Protein AF-A0A8J4WZ57-F1 (afdb_monomer_lite)

Radius of gyration: 15.38 Å; chains: 1; boundin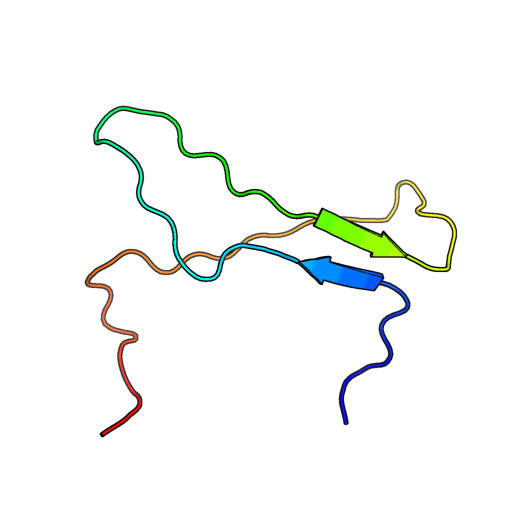g box: 30×36×40 Å

Sequence (57 aa):
MHPVASIEVYTQGEMFVENGTTGLLKCTFKSNEVISSQASVSWSFVPEGSSESTGDT

Structure (mmCIF, N/CA/C/O backbone):
data_AF-A0A8J4WZ57-F1
#
_entry.id   AF-A0A8J4WZ57-F1
#
loop_
_atom_site.group_PDB
_atom_site.id
_atom_site.type_symbol
_atom_site.label_atom_id
_atom_site.label_alt_id
_atom_site.label_comp_id
_atom_site.label_asym_id
_atom_site.label_entity_id
_atom_site.label_seq_id
_atom_site.pdbx_PDB_ins_code
_atom_site.Cartn_x
_atom_site.Cartn_y
_atom_site.Cartn_z
_atom_site.occupancy
_atom_site.B_iso_or_equiv
_atom_site.auth_seq_id
_atom_site.auth_comp_id
_atom_site.auth_asym_id
_atom_site.auth_atom_id
_atom_site.pdbx_PDB_model_num
ATOM 1 N N . MET A 1 1 ? -5.344 -26.956 -2.363 1.00 37.75 1 MET A N 1
ATOM 2 C CA . MET A 1 1 ? -5.802 -26.377 -1.082 1.00 37.75 1 MET A CA 1
ATOM 3 C C . MET A 1 1 ? -5.482 -24.897 -1.125 1.00 37.75 1 MET A C 1
ATOM 5 O O . MET A 1 1 ? -4.310 -24.561 -1.072 1.00 37.75 1 MET A O 1
ATOM 9 N N . HIS A 1 2 ? -6.477 -24.028 -1.284 1.00 48.69 2 HIS A N 1
ATOM 10 C CA . HIS A 1 2 ? -6.277 -22.622 -0.935 1.00 48.69 2 HIS A CA 1
ATOM 11 C C . HIS A 1 2 ? -6.376 -22.561 0.589 1.00 48.69 2 HIS A C 1
ATOM 13 O O . HIS A 1 2 ? -7.346 -23.116 1.120 1.00 48.69 2 HIS A O 1
ATOM 19 N N . PRO A 1 3 ? -5.397 -22.001 1.317 1.00 48.91 3 PRO A N 1
ATOM 20 C CA . PRO A 1 3 ? -5.621 -21.728 2.724 1.00 48.91 3 PRO A CA 1
ATOM 21 C C . PRO A 1 3 ? -6.876 -20.859 2.789 1.00 48.91 3 PRO A C 1
ATOM 23 O O . PRO A 1 3 ? -6.956 -19.837 2.108 1.00 48.91 3 PRO A O 1
ATOM 26 N N . VAL A 1 4 ? -7.881 -21.292 3.552 1.00 48.66 4 VAL A N 1
ATOM 27 C CA . VAL A 1 4 ? -9.000 -20.421 3.918 1.00 48.66 4 VAL A CA 1
ATOM 28 C C . VAL A 1 4 ? -8.412 -19.426 4.910 1.00 48.66 4 VAL A C 1
ATOM 30 O O . VAL A 1 4 ? -8.534 -19.569 6.122 1.00 48.66 4 VAL A O 1
ATOM 33 N N . ALA A 1 5 ? -7.636 -18.480 4.390 1.00 60.34 5 ALA A N 1
ATOM 34 C CA . ALA A 1 5 ? -7.224 -17.328 5.146 1.00 60.34 5 ALA A CA 1
ATOM 35 C C . ALA A 1 5 ? -8.512 -16.557 5.422 1.00 60.34 5 ALA A C 1
ATOM 37 O O . ALA A 1 5 ? -9.261 -16.238 4.503 1.00 60.34 5 ALA A O 1
ATOM 38 N N . SER A 1 6 ? -8.770 -16.242 6.690 1.00 71.62 6 SER A N 1
ATOM 39 C CA . SER A 1 6 ? -9.852 -15.328 7.083 1.00 71.62 6 SER A CA 1
ATOM 40 C C . SER A 1 6 ? -9.733 -13.955 6.391 1.00 71.62 6 SER A C 1
ATOM 42 O O . SER A 1 6 ? -10.670 -13.164 6.436 1.00 71.62 6 SER A O 1
ATOM 44 N N . ILE A 1 7 ? -8.591 -13.705 5.732 1.00 79.62 7 ILE A N 1
ATOM 45 C CA . ILE A 1 7 ? -8.187 -12.492 5.041 1.00 79.62 7 ILE A CA 1
ATOM 46 C C . ILE A 1 7 ? -8.096 -12.757 3.527 1.00 79.62 7 ILE A C 1
ATOM 48 O O . ILE A 1 7 ? -7.218 -13.483 3.064 1.00 79.62 7 ILE A O 1
ATOM 52 N N . GLU A 1 8 ? -8.968 -12.120 2.751 1.00 85.88 8 GLU A N 1
ATOM 53 C CA . GLU A 1 8 ? -8.878 -12.014 1.293 1.00 85.88 8 GLU A CA 1
ATOM 54 C C . GLU A 1 8 ? -8.022 -10.790 0.948 1.00 85.88 8 GLU A C 1
ATOM 56 O O . GLU A 1 8 ? -8.320 -9.697 1.423 1.00 85.88 8 GLU A O 1
ATOM 61 N N . VAL A 1 9 ? -6.972 -10.939 0.136 1.00 85.75 9 VAL A N 1
ATOM 62 C CA . VAL A 1 9 ? -6.083 -9.831 -0.261 1.00 85.75 9 VAL A CA 1
ATOM 63 C C . VAL A 1 9 ? -6.234 -9.552 -1.752 1.00 85.75 9 VAL A C 1
ATOM 65 O O . VAL A 1 9 ? -6.162 -10.458 -2.576 1.00 85.75 9 VAL A O 1
ATOM 68 N N . TYR A 1 10 ? -6.412 -8.283 -2.092 1.00 87.38 10 TYR A N 1
ATOM 69 C CA . TYR A 1 10 ? -6.482 -7.765 -3.447 1.00 87.38 10 TYR A CA 1
ATOM 70 C C . TYR A 1 10 ? -5.386 -6.724 -3.665 1.00 87.38 10 TYR A C 1
ATOM 72 O O . TYR A 1 10 ? -5.297 -5.713 -2.960 1.00 87.38 10 TYR A O 1
ATOM 80 N N . THR A 1 11 ? -4.569 -6.958 -4.684 1.00 88.94 11 THR A N 1
ATOM 81 C CA . THR A 1 11 ? -3.562 -6.015 -5.161 1.00 88.94 11 THR A CA 1
ATOM 82 C C . THR A 1 11 ? -3.430 -6.112 -6.678 1.00 88.94 11 THR A C 1
ATOM 84 O O . THR A 1 11 ? -3.906 -7.069 -7.289 1.00 88.94 11 THR A O 1
ATOM 87 N N . GLN A 1 12 ? -2.836 -5.094 -7.297 1.00 85.25 12 GLN A N 1
ATOM 88 C CA . GLN A 1 12 ? -2.584 -5.089 -8.736 1.00 85.25 12 GLN A CA 1
ATOM 89 C C . GLN A 1 12 ? -1.399 -6.016 -9.035 1.00 85.25 12 GLN A C 1
ATOM 91 O O . GLN A 1 12 ? -0.389 -5.945 -8.342 1.00 85.25 12 GLN A O 1
ATOM 96 N N . GLY A 1 13 ? -1.527 -6.883 -10.046 1.00 81.25 13 GLY A N 1
ATOM 97 C CA . GLY A 1 13 ? -0.449 -7.803 -10.437 1.00 81.25 13 GLY A CA 1
ATOM 98 C C . GLY A 1 13 ? 0.753 -7.093 -11.063 1.00 81.25 13 GLY A C 1
ATOM 99 O O . GLY A 1 13 ? 1.881 -7.537 -10.899 1.00 81.25 13 GLY A O 1
ATOM 100 N N . GLU A 1 14 ? 0.508 -5.958 -11.717 1.00 84.00 14 GLU A N 1
ATOM 101 C CA . GLU A 1 14 ? 1.520 -5.123 -12.360 1.00 84.00 14 GLU A CA 1
ATOM 102 C C . GLU A 1 14 ? 1.180 -3.646 -12.139 1.00 84.00 14 GLU A C 1
ATOM 104 O O . GLU A 1 14 ? 0.007 -3.267 -12.010 1.00 84.00 14 GLU A O 1
ATOM 109 N N . MET A 1 15 ? 2.207 -2.799 -12.080 1.00 83.75 15 MET A N 1
ATOM 110 C CA . MET A 1 15 ? 2.047 -1.356 -11.944 1.00 83.75 15 MET A CA 1
ATOM 111 C C . MET A 1 15 ? 3.115 -0.610 -12.739 1.00 83.75 15 MET A C 1
ATOM 113 O O . MET A 1 15 ? 4.267 -1.029 -12.793 1.00 83.75 15 MET A O 1
ATOM 117 N N . PHE A 1 16 ? 2.738 0.548 -13.276 1.00 86.38 16 PHE A N 1
ATOM 118 C CA . PHE A 1 16 ? 3.647 1.455 -13.966 1.00 86.38 16 PHE A CA 1
ATOM 119 C C . PHE A 1 16 ? 3.806 2.726 -13.138 1.00 86.38 16 PHE A C 1
ATOM 121 O O . PHE A 1 16 ? 2.820 3.301 -12.671 1.00 86.38 16 PHE A O 1
ATOM 128 N N . VAL A 1 17 ? 5.051 3.154 -12.943 1.00 86.69 17 VAL A N 1
ATOM 129 C CA . VAL A 1 17 ? 5.396 4.366 -12.195 1.00 86.69 17 VAL A CA 1
ATOM 130 C C . VAL A 1 17 ? 6.254 5.243 -13.088 1.00 86.69 17 VAL A C 1
ATOM 132 O O . VAL A 1 17 ? 7.196 4.766 -13.718 1.00 86.69 17 VAL A O 1
ATOM 135 N N . GLU A 1 18 ? 5.928 6.531 -13.148 1.00 89.00 18 GLU A N 1
ATOM 136 C CA . GLU A 1 18 ? 6.722 7.488 -13.907 1.00 89.00 18 GLU A CA 1
ATOM 137 C C . GLU A 1 18 ? 8.088 7.697 -13.239 1.00 89.00 18 GLU A C 1
ATOM 139 O O . GLU A 1 18 ? 8.200 7.766 -12.010 1.00 89.00 18 GLU A O 1
ATOM 144 N N . ASN A 1 19 ? 9.143 7.793 -14.047 1.00 85.62 19 ASN A N 1
ATOM 145 C CA . ASN A 1 19 ? 10.502 7.934 -13.541 1.00 85.62 19 ASN A CA 1
ATOM 146 C C . ASN A 1 19 ? 10.645 9.203 -12.681 1.00 85.62 19 ASN A C 1
ATOM 148 O O . ASN A 1 19 ? 10.235 10.288 -13.082 1.00 85.62 19 ASN A O 1
ATOM 152 N N . GLY A 1 20 ? 11.226 9.057 -11.489 1.00 90.38 20 GLY A N 1
ATOM 153 C CA . GLY A 1 20 ? 11.391 10.163 -10.543 1.00 90.38 20 GLY A CA 1
ATOM 154 C C . GLY A 1 20 ? 10.147 10.483 -9.705 1.00 90.38 20 GLY A C 1
ATOM 155 O O . GLY A 1 20 ? 10.190 11.425 -8.917 1.00 90.38 20 GLY A O 1
ATOM 156 N N . THR A 1 21 ? 9.065 9.703 -9.824 1.00 92.00 21 THR A N 1
ATOM 157 C CA . THR A 1 21 ? 7.849 9.851 -9.005 1.00 92.00 21 THR A CA 1
ATOM 158 C C . THR A 1 21 ? 7.682 8.715 -7.992 1.00 92.00 21 THR A C 1
ATOM 160 O O . THR A 1 21 ? 8.276 7.643 -8.116 1.00 92.00 21 THR A O 1
ATOM 163 N N . THR A 1 22 ? 6.865 8.947 -6.962 1.00 88.62 22 THR A N 1
ATOM 164 C CA . THR A 1 22 ? 6.548 7.934 -5.947 1.00 88.62 22 THR A CA 1
ATOM 165 C C . THR A 1 22 ? 5.413 7.031 -6.425 1.00 88.62 22 THR A C 1
ATOM 167 O O . THR A 1 22 ? 4.290 7.491 -6.627 1.00 88.62 22 THR A O 1
ATOM 170 N N . GLY A 1 23 ? 5.683 5.730 -6.532 1.00 84.94 23 GLY A N 1
ATOM 171 C CA . GLY A 1 23 ? 4.658 4.710 -6.745 1.00 84.94 23 GLY A CA 1
ATOM 172 C C . GLY A 1 23 ? 3.949 4.326 -5.444 1.00 84.94 23 GLY A C 1
ATOM 173 O O . GLY A 1 23 ? 4.580 4.224 -4.393 1.00 84.94 23 GLY A O 1
ATOM 174 N N . LEU A 1 24 ? 2.639 4.077 -5.511 1.00 86.06 24 LEU A N 1
ATOM 175 C CA . LEU A 1 24 ? 1.857 3.551 -4.390 1.00 86.06 24 LEU A CA 1
ATOM 176 C C . LEU A 1 24 ? 1.386 2.126 -4.697 1.00 86.06 24 LEU A C 1
ATOM 178 O O . LEU A 1 24 ? 0.507 1.931 -5.535 1.00 86.06 24 LEU A O 1
ATOM 182 N N . LEU A 1 25 ? 1.918 1.149 -3.962 1.00 85.69 25 LEU A N 1
ATOM 183 C CA . LEU A 1 25 ? 1.433 -0.232 -3.971 1.00 85.69 25 LEU A CA 1
ATOM 184 C C . LEU A 1 25 ? 0.137 -0.328 -3.157 1.00 85.69 25 LEU A C 1
ATOM 186 O O . LEU A 1 25 ? 0.151 -0.348 -1.925 1.00 85.69 25 LEU A O 1
ATOM 190 N N . LYS A 1 26 ? -1.009 -0.349 -3.843 1.00 86.88 26 LYS A N 1
ATOM 191 C CA . LYS A 1 26 ? -2.315 -0.499 -3.189 1.00 86.88 26 LYS A CA 1
ATOM 192 C C . LYS A 1 26 ? -2.560 -1.965 -2.824 1.00 86.88 26 LYS A C 1
ATOM 194 O O . LYS A 1 26 ? -2.670 -2.818 -3.703 1.00 86.88 26 LYS A O 1
ATOM 199 N N . CYS A 1 27 ? -2.704 -2.238 -1.528 1.00 86.31 27 CYS A N 1
ATOM 200 C CA . CYS A 1 27 ? -3.260 -3.486 -0.999 1.00 86.31 27 CYS A CA 1
ATOM 201 C C . CYS A 1 27 ? -4.600 -3.170 -0.357 1.00 86.31 27 CYS A C 1
ATOM 203 O O . CYS A 1 27 ? -4.703 -2.284 0.492 1.00 86.31 27 CYS A O 1
ATOM 205 N N . THR A 1 28 ? -5.626 -3.895 -0.776 1.00 88.94 28 THR A N 1
ATOM 206 C CA . THR A 1 28 ? -6.906 -3.949 -0.081 1.00 88.94 28 THR A CA 1
ATOM 207 C C . THR A 1 28 ? -7.048 -5.346 0.471 1.00 88.94 28 THR A C 1
ATOM 209 O O . THR A 1 28 ? -6.829 -6.307 -0.254 1.00 88.94 28 THR A O 1
ATOM 212 N N . PHE A 1 29 ? -7.431 -5.477 1.731 1.00 86.56 29 PHE A N 1
ATOM 213 C CA . PHE A 1 29 ? -7.740 -6.780 2.288 1.00 86.56 29 PHE A CA 1
ATOM 214 C C . PHE A 1 29 ? -9.101 -6.752 2.971 1.00 86.56 29 PHE A C 1
ATOM 216 O O . PHE A 1 29 ? -9.543 -5.718 3.476 1.00 86.56 29 PHE A O 1
ATOM 223 N N . LYS A 1 30 ? -9.774 -7.894 2.975 1.00 85.81 30 LYS A N 1
ATOM 224 C CA . LYS A 1 30 ? -11.060 -8.099 3.626 1.00 85.81 30 LYS A CA 1
ATOM 225 C C . LYS A 1 30 ? -10.915 -9.240 4.610 1.00 85.81 30 LYS A C 1
ATOM 227 O O . LYS A 1 30 ? -10.476 -10.313 4.229 1.00 85.81 30 LYS A O 1
ATOM 232 N N . SER A 1 31 ? -11.288 -8.999 5.861 1.00 84.62 31 SER A N 1
ATOM 233 C CA . SER A 1 31 ? -11.231 -10.003 6.920 1.00 84.62 31 SER A CA 1
ATOM 234 C C . SER A 1 31 ? -12.609 -10.248 7.511 1.00 84.62 31 SER A C 1
ATOM 236 O O . SER A 1 31 ? -13.369 -9.297 7.697 1.00 84.62 31 SER A O 1
ATOM 238 N N . ASN A 1 32 ? -12.919 -11.505 7.825 1.00 82.75 32 ASN A N 1
ATOM 239 C CA . ASN A 1 32 ? -14.121 -11.860 8.590 1.00 82.75 32 ASN A CA 1
ATOM 240 C C . ASN A 1 32 ? -13.886 -11.804 10.110 1.00 82.75 32 ASN A C 1
ATOM 242 O O . ASN A 1 32 ? -14.829 -11.927 10.887 1.00 82.75 32 ASN A O 1
ATOM 246 N N . GLU A 1 33 ? -12.641 -11.588 10.533 1.00 79.56 33 GLU A N 1
ATOM 247 C CA . GLU A 1 33 ? -12.247 -11.431 11.931 1.00 79.56 33 GLU A CA 1
ATOM 248 C C . GLU A 1 33 ? -11.682 -10.037 12.212 1.00 79.56 33 GLU A C 1
ATOM 250 O O . GLU A 1 33 ? -11.187 -9.345 11.314 1.00 79.56 33 GLU A O 1
ATOM 255 N N . VAL A 1 34 ? -11.744 -9.634 13.485 1.00 81.75 34 VAL A N 1
ATOM 256 C CA . VAL A 1 34 ? -11.211 -8.353 13.953 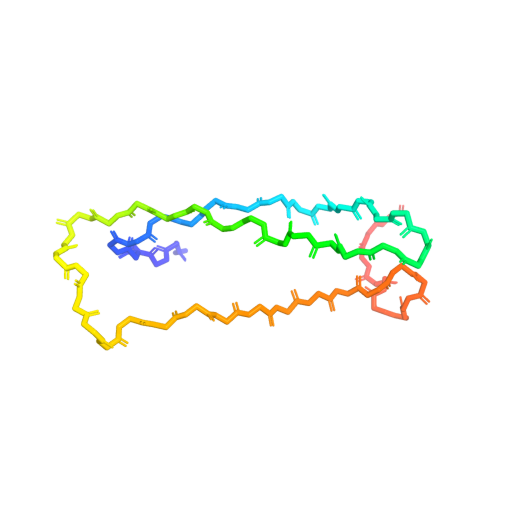1.00 81.75 34 VAL A CA 1
ATOM 257 C C . VAL A 1 34 ? -9.707 -8.301 13.708 1.00 81.75 34 VAL A C 1
ATOM 259 O O . VAL A 1 34 ? -8.937 -9.106 14.229 1.00 81.75 34 VAL A O 1
ATOM 262 N N . ILE A 1 35 ? -9.286 -7.298 12.947 1.00 80.25 35 ILE A N 1
ATOM 263 C CA . ILE A 1 35 ? -7.876 -7.009 12.724 1.00 80.25 35 ILE A CA 1
ATOM 264 C C . ILE A 1 35 ? -7.309 -6.384 13.994 1.00 80.25 35 ILE A C 1
ATOM 266 O O . ILE A 1 35 ? -7.706 -5.289 14.391 1.00 80.25 35 ILE A O 1
ATOM 270 N N . SER A 1 36 ? -6.393 -7.097 14.644 1.00 80.06 36 SER A N 1
ATOM 271 C CA . SER A 1 36 ? -5.647 -6.567 15.787 1.00 80.06 36 SER A CA 1
ATOM 272 C C . SER A 1 36 ? -4.371 -5.856 15.329 1.00 80.06 36 SER A C 1
ATOM 274 O O . SER A 1 36 ? -3.934 -6.004 14.188 1.00 80.06 36 SER A O 1
ATOM 276 N N . SER A 1 37 ? -3.721 -5.137 16.244 1.00 82.00 37 SER A N 1
ATOM 277 C CA . SER A 1 37 ? -2.414 -4.498 16.020 1.00 82.00 37 SER A CA 1
ATOM 278 C C . SER A 1 37 ? -1.280 -5.471 15.670 1.00 82.00 37 SER A C 1
ATOM 280 O O . SER A 1 37 ? -0.189 -5.030 15.327 1.00 82.00 37 SER A O 1
ATOM 282 N N . GLN A 1 38 ? -1.520 -6.783 15.752 1.00 80.38 38 GLN A N 1
ATOM 283 C CA . GLN A 1 38 ? -0.569 -7.813 15.336 1.00 80.38 38 GLN A CA 1
ATOM 284 C C . GLN A 1 38 ? -0.565 -8.053 13.818 1.00 80.38 38 GLN A C 1
ATOM 286 O 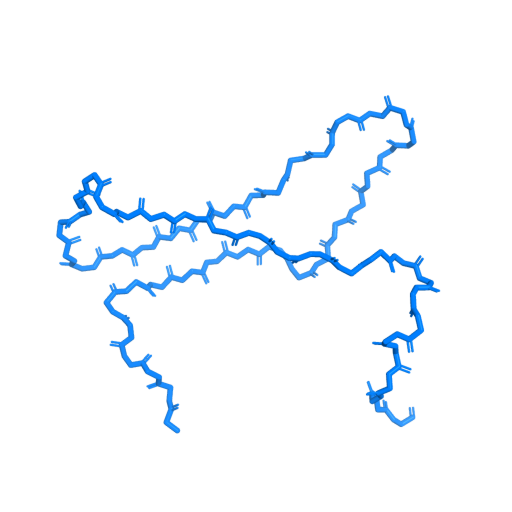O . GLN A 1 38 ? 0.319 -8.749 13.324 1.00 80.38 38 GLN A O 1
ATOM 291 N N . ALA A 1 39 ? -1.540 -7.522 13.072 1.00 81.06 39 ALA A N 1
ATOM 292 C CA . ALA A 1 39 ? -1.566 -7.668 11.622 1.00 81.06 39 ALA A CA 1
ATOM 293 C C . ALA A 1 39 ? -0.451 -6.838 10.967 1.00 81.06 39 ALA A C 1
ATOM 295 O O . ALA A 1 39 ? -0.301 -5.648 11.246 1.00 81.06 39 ALA A O 1
ATOM 296 N N . SER A 1 40 ? 0.306 -7.460 10.063 1.00 84.88 40 SER A N 1
ATOM 297 C CA . SER A 1 40 ? 1.361 -6.820 9.278 1.00 84.88 40 SER A CA 1
ATOM 298 C C . SER A 1 40 ? 1.129 -7.038 7.783 1.00 84.88 40 SER A C 1
ATOM 300 O O . SER A 1 40 ? 0.587 -8.059 7.361 1.00 84.88 40 SER A O 1
ATOM 302 N N . VAL A 1 41 ? 1.524 -6.053 6.973 1.00 83.56 41 VAL A N 1
ATOM 303 C CA . VAL A 1 41 ? 1.478 -6.130 5.508 1.00 83.56 41 VAL A CA 1
ATOM 304 C C . VAL A 1 41 ? 2.907 -6.051 4.993 1.00 83.56 41 VAL A C 1
ATOM 306 O O . VAL A 1 41 ? 3.608 -5.076 5.260 1.00 83.56 41 VAL A O 1
ATOM 309 N N . SER A 1 42 ? 3.319 -7.074 4.251 1.00 85.88 42 SER A N 1
ATOM 310 C CA . SER A 1 42 ? 4.641 -7.168 3.631 1.00 85.88 42 SER A CA 1
ATOM 311 C C . SER A 1 42 ? 4.491 -7.199 2.118 1.00 85.88 42 SER A C 1
ATOM 313 O O . SER A 1 42 ? 3.563 -7.814 1.597 1.00 85.88 42 SER A O 1
ATOM 315 N N . TRP A 1 43 ? 5.423 -6.558 1.420 1.00 82.81 43 TRP A N 1
ATOM 316 C CA . TRP A 1 43 ? 5.426 -6.463 -0.034 1.00 82.81 43 TRP A CA 1
ATOM 317 C C . TRP A 1 43 ? 6.680 -7.094 -0.614 1.00 82.81 43 TRP A C 1
ATOM 319 O O . TRP A 1 43 ? 7.764 -7.013 -0.037 1.00 82.81 43 TRP A O 1
ATOM 329 N N . SER A 1 44 ? 6.537 -7.692 -1.78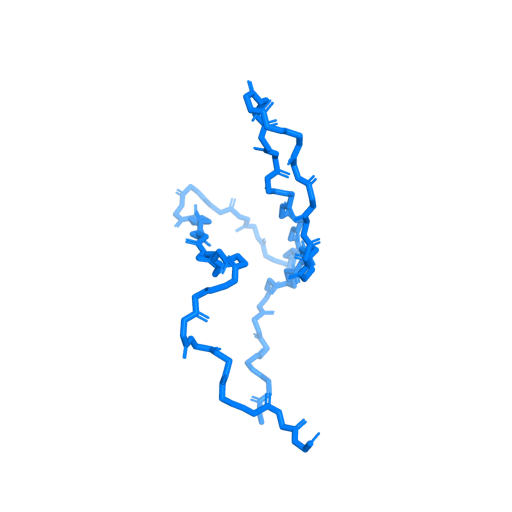5 1.00 85.00 44 SER A N 1
ATOM 330 C CA . SER A 1 44 ? 7.649 -8.129 -2.620 1.00 85.00 44 SER A CA 1
ATOM 331 C C . SER A 1 44 ? 7.293 -7.762 -4.051 1.00 85.00 44 SER A C 1
ATOM 333 O O . SER A 1 44 ? 6.167 -8.007 -4.478 1.00 85.00 44 SER A O 1
ATOM 335 N N . PHE A 1 45 ? 8.212 -7.108 -4.755 1.00 82.25 45 PHE A N 1
ATOM 336 C CA . PHE A 1 45 ? 8.022 -6.718 -6.146 1.00 82.25 45 PHE A CA 1
ATOM 337 C C . PHE A 1 45 ? 9.217 -7.186 -6.965 1.00 82.25 45 PHE A C 1
ATOM 339 O O . PHE A 1 45 ? 10.349 -7.219 -6.477 1.00 82.25 45 PHE A O 1
ATOM 346 N N . VAL A 1 46 ? 8.940 -7.537 -8.211 1.00 84.44 46 VAL A N 1
ATOM 347 C CA . VAL A 1 46 ? 9.930 -7.972 -9.187 1.00 84.44 46 VAL A CA 1
ATOM 348 C C . VAL A 1 46 ? 10.087 -6.820 -10.181 1.00 84.44 46 VAL A C 1
ATOM 350 O O . VAL A 1 46 ? 9.100 -6.434 -10.806 1.00 84.44 46 VAL A O 1
ATOM 353 N N . PRO A 1 47 ? 11.268 -6.185 -10.284 1.00 80.06 47 PRO A N 1
ATOM 354 C CA . PRO A 1 47 ? 11.462 -5.097 -11.232 1.00 80.06 47 PRO A C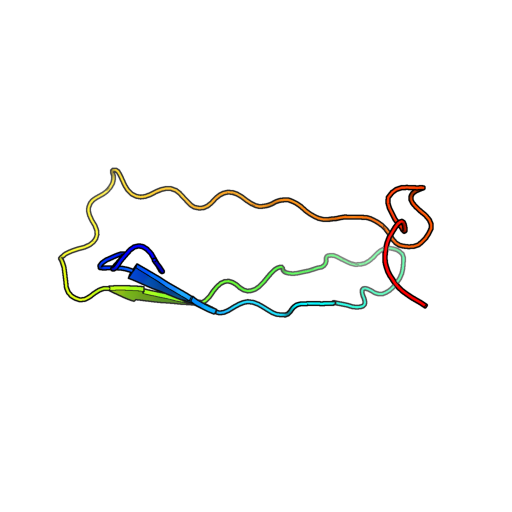A 1
ATOM 355 C C . PRO A 1 47 ? 11.451 -5.630 -12.668 1.00 80.06 47 PRO A C 1
ATOM 357 O O . PRO A 1 47 ? 11.959 -6.725 -12.934 1.00 80.06 47 PRO A O 1
ATOM 360 N N . GLU A 1 48 ? 10.916 -4.839 -13.598 1.00 76.62 48 GLU A N 1
ATOM 361 C CA . GLU A 1 48 ? 10.922 -5.189 -15.020 1.00 76.62 48 GLU A CA 1
ATOM 362 C C . GLU A 1 48 ? 12.360 -5.413 -15.518 1.00 76.62 48 GLU A C 1
ATOM 364 O O . GLU A 1 48 ? 13.250 -4.591 -15.292 1.00 76.62 48 GLU A O 1
ATOM 369 N N . GLY A 1 49 ? 12.596 -6.558 -16.166 1.00 72.06 49 GLY A N 1
ATOM 370 C CA . GLY A 1 49 ? 13.919 -6.965 -16.655 1.00 72.06 49 GLY A CA 1
ATOM 371 C C . GLY A 1 49 ? 14.780 -7.754 -15.659 1.00 72.06 49 GLY A C 1
ATOM 372 O O . GLY A 1 49 ? 15.926 -8.075 -15.974 1.00 72.06 49 GLY A O 1
ATOM 373 N N . SER A 1 50 ? 14.262 -8.095 -14.475 1.00 71.81 50 SER A N 1
ATOM 374 C CA . SER A 1 50 ? 14.925 -9.062 -13.592 1.00 71.81 50 SER A CA 1
ATOM 375 C C . SER A 1 50 ? 14.836 -10.487 -14.155 1.00 71.81 50 SER A C 1
ATOM 377 O O . SER A 1 50 ? 13.859 -10.881 -14.786 1.00 71.81 50 SER A O 1
ATOM 379 N N . SER A 1 51 ? 15.891 -11.275 -13.943 1.00 65.31 51 SER A N 1
ATOM 380 C CA . SER A 1 51 ? 16.097 -12.599 -14.548 1.00 65.31 51 SER A CA 1
ATOM 381 C C . SER A 1 51 ? 15.173 -13.71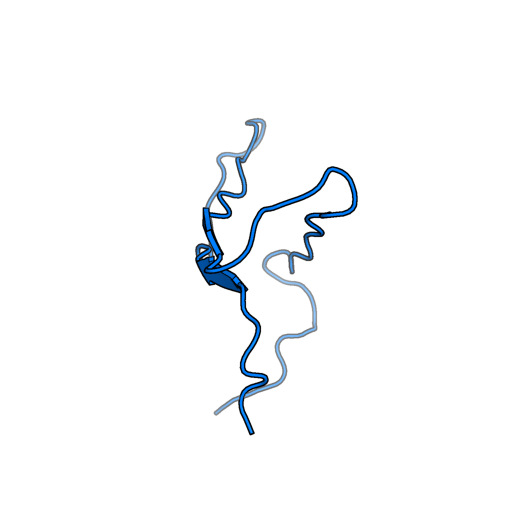1 -14.026 1.00 65.31 51 SER A C 1
ATOM 383 O O . SER A 1 51 ? 15.354 -14.867 -14.391 1.00 65.31 51 SER A O 1
ATOM 385 N N . GLU A 1 52 ? 14.170 -13.385 -13.208 1.00 60.53 52 GLU A N 1
ATOM 386 C CA . GLU A 1 52 ? 13.124 -14.313 -12.754 1.00 60.53 52 GLU A CA 1
ATOM 387 C C . GLU A 1 52 ? 11.909 -14.292 -13.703 1.00 60.53 52 GLU A C 1
ATOM 389 O O . GLU A 1 52 ? 10.757 -14.356 -13.298 1.00 60.53 52 GLU A O 1
ATOM 394 N N . SER A 1 53 ? 12.167 -14.198 -15.007 1.00 57.38 53 SER A N 1
ATOM 395 C CA . SER A 1 53 ? 11.234 -14.653 -16.040 1.00 57.38 53 SER A CA 1
ATOM 396 C C . SER A 1 53 ? 11.660 -16.058 -16.445 1.00 57.38 53 SER A C 1
ATOM 398 O O . SER A 1 53 ? 12.433 -16.250 -17.380 1.00 57.38 53 SER A O 1
ATOM 400 N N . THR A 1 54 ? 11.235 -17.064 -15.687 1.00 60.69 54 THR A N 1
ATOM 401 C CA . THR A 1 54 ? 11.279 -18.458 -16.145 1.00 60.69 54 THR A CA 1
ATOM 402 C C . THR A 1 54 ? 9.901 -19.075 -15.924 1.00 60.69 54 THR A C 1
ATOM 404 O O . THR A 1 54 ? 9.549 -19.427 -14.803 1.00 60.69 54 THR A O 1
ATOM 407 N N . GLY A 1 55 ? 9.139 -19.174 -17.018 1.00 61.06 55 GLY A N 1
ATOM 408 C CA . GLY A 1 55 ? 7.799 -19.767 -17.120 1.00 61.06 55 GLY A CA 1
ATOM 409 C C . GLY A 1 55 ? 6.811 -18.762 -17.732 1.00 61.06 55 GLY A C 1
ATOM 410 O O . GLY A 1 55 ? 6.556 -17.738 -17.119 1.00 61.06 55 GLY A O 1
ATOM 411 N N . ASP A 1 56 ? 6.226 -18.953 -18.915 1.00 44.84 56 ASP A N 1
ATOM 412 C CA . ASP A 1 56 ? 6.016 -20.187 -19.673 1.00 44.84 56 ASP A CA 1
ATOM 413 C C . ASP A 1 56 ? 5.635 -19.877 -21.145 1.00 44.84 56 ASP A C 1
ATOM 415 O O . ASP A 1 56 ? 4.895 -18.925 -21.392 1.00 44.84 56 ASP A O 1
ATOM 419 N N . THR A 1 57 ? 6.132 -20.744 -22.046 1.00 38.53 57 THR A N 1
ATOM 420 C CA . THR A 1 57 ? 5.868 -20.962 -23.493 1.00 38.53 57 THR A CA 1
ATOM 421 C C . THR A 1 57 ? 6.332 -19.932 -24.532 1.00 38.53 57 THR A C 1
ATOM 423 O O . THR A 1 57 ? 5.698 -18.870 -24.703 1.00 38.53 57 THR A O 1
#

InterPro domains:
  IPR000920 Myelin P0 protein-related [PTHR13869] (2-53)
  IPR013783 Immunoglobulin-like fold [G3DSA:2.60.40.10] (5-55)

Secondary structure (DSSP, 8-state):
-----SEEEEE-S-----TTS-----EEEEESS---TT---------TT-S------

Foldseek 3Di:
DPPVDLKDKDWDPDDDDDPPDDDDTDIDIDGPDDDDPPDDDDDDDDDPPPPPPDDDD

Organism: Clarias magur (NCBI:txid1594786)

pLDDT: mean 77.15, std 13.85, range [37.75, 92.0]